Protein AF-A0A7Y8CZR7-F1 (afdb_monomer)

Secondary structure (DSSP, 8-state):
-EEEEEEETTEEEEEEEE----HHHHHHHHHHHHHHTT-BHHHHHHHHHHHHHHTTTPPPS-TTTTGGGGGGGGGGG-HHHHHHHHHHHHHHHHHHHHHT-

Foldseek 3Di:
DAKDFDADPQFTAAIDDDDDDDPLLVVLLVLLRVLRHRHGLVVSLLLLVQLLQLLLPHDRPPVVSSPPSNVNSVNNVPVVCSCSNSVNSVNSVVVSVVVVD

pLDDT: mean 94.58, std 8.5, range [38.91, 98.44]

Mean predicted aligned error: 2.94 Å

Solvent-accessible surface area (backbone atoms only — not comparable to full-atom values): 5537 Å² total; per-residue (Å²): 106,50,70,51,70,41,73,56,98,63,26,27,76,44,65,50,74,50,75,80,74,56,68,58,29,52,52,34,38,56,27,48,41,65,43,34,55,72,28,38,60,67,56,40,51,51,51,39,52,37,51,54,37,20,30,68,64,45,83,53,90,59,54,76,59,39,43,72,43,57,73,48,37,69,36,34,82,36,74,90,46,32,64,38,46,45,48,42,48,56,40,46,53,54,49,55,61,60,76,71,113

Sequence (101 aa):
IQVQMAIEENIITDVRFEGSGCTISMSSASMMTDAILGKSIEDALMLADEFSGVVQGEEAEHKHELGDAMMLSGVSKFPARIKCATLSWKALEKALEADGT

Radius of gyration: 12.59 Å; Cα contacts (8 Å, |Δi|>4): 143; chains: 1; bounding box: 26×30×36 Å

Structure (mmCIF, N/CA/C/O backbone):
data_AF-A0A7Y8CZR7-F1
#
_entry.id   AF-A0A7Y8CZR7-F1
#
loop_
_atom_site.group_PDB
_atom_site.id
_atom_site.type_symbol
_atom_site.label_atom_id
_atom_site.label_alt_id
_atom_site.label_comp_id
_atom_site.label_asym_id
_atom_site.label_entity_id
_atom_site.label_seq_id
_atom_site.pdbx_PDB_ins_code
_atom_site.Cartn_x
_atom_site.Cartn_y
_atom_site.Cartn_z
_atom_site.occupancy
_atom_site.B_iso_or_equiv
_a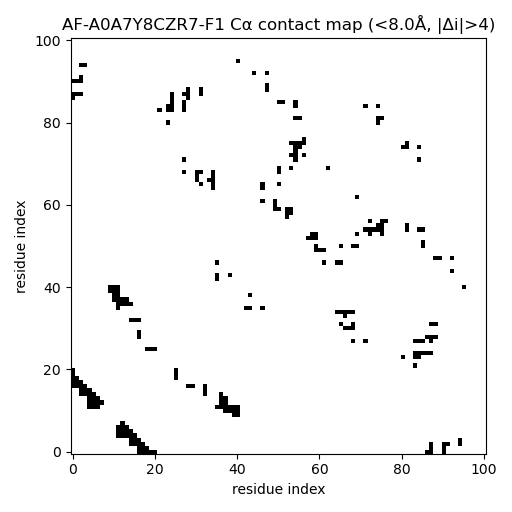tom_site.auth_seq_id
_atom_site.auth_comp_id
_atom_site.auth_asym_id
_atom_site.auth_atom_id
_atom_site.pdbx_PDB_model_num
ATOM 1 N N . ILE A 1 1 ? 1.294 11.935 0.965 1.00 88.81 1 ILE A N 1
ATOM 2 C CA . ILE A 1 1 ? 0.217 10.967 1.260 1.00 88.81 1 ILE A CA 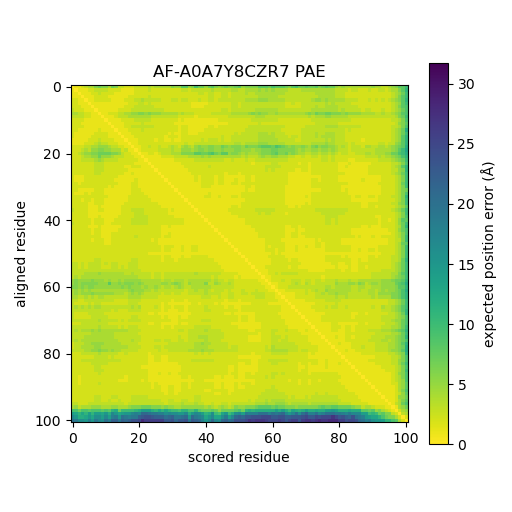1
ATOM 3 C C . ILE A 1 1 ? 0.080 10.939 2.763 1.00 88.81 1 ILE A C 1
ATOM 5 O O . ILE A 1 1 ? 1.093 10.784 3.433 1.00 88.81 1 ILE A O 1
ATOM 9 N N . GLN A 1 2 ? -1.127 11.163 3.251 1.00 92.81 2 GLN A N 1
ATOM 10 C CA . GLN A 1 2 ? -1.533 10.989 4.633 1.00 92.81 2 GLN A CA 1
ATOM 11 C C . GLN A 1 2 ? -2.501 9.810 4.657 1.00 92.81 2 GLN A C 1
ATOM 13 O O . GLN A 1 2 ? -3.399 9.753 3.820 1.00 92.81 2 GLN A O 1
ATOM 18 N N . VAL A 1 3 ? -2.278 8.868 5.567 1.00 93.81 3 VAL A N 1
ATOM 19 C CA . VAL A 1 3 ? -3.140 7.701 5.773 1.00 93.81 3 VAL A CA 1
ATOM 20 C C . VAL A 1 3 ? -3.801 7.873 7.133 1.00 93.81 3 VAL A C 1
ATOM 22 O O . VAL A 1 3 ? -3.149 8.297 8.085 1.00 93.81 3 VAL A O 1
ATOM 25 N N . GLN A 1 4 ? -5.097 7.611 7.193 1.00 94.25 4 GLN A N 1
ATOM 26 C CA . GLN A 1 4 ? -5.909 7.644 8.402 1.00 94.25 4 GLN A CA 1
ATOM 27 C C . GLN A 1 4 ? -6.658 6.323 8.487 1.00 94.25 4 GLN A C 1
ATOM 29 O O . GLN A 1 4 ? -7.124 5.819 7.465 1.00 94.25 4 GLN A O 1
ATOM 34 N N . MET A 1 5 ? -6.786 5.773 9.686 1.00 94.75 5 MET A N 1
ATOM 35 C CA . MET A 1 5 ? -7.498 4.521 9.904 1.00 94.75 5 MET A CA 1
ATOM 36 C C . MET A 1 5 ? -8.246 4.547 11.230 1.00 94.75 5 MET A C 1
ATOM 38 O O . MET A 1 5 ? -7.868 5.273 12.148 1.00 94.75 5 MET A O 1
ATOM 42 N N . ALA A 1 6 ? -9.319 3.772 11.298 1.00 95.56 6 ALA A N 1
ATOM 43 C CA . ALA A 1 6 ? -10.019 3.451 12.528 1.00 95.56 6 ALA A CA 1
ATOM 44 C C . ALA A 1 6 ? -9.681 2.009 12.911 1.00 95.56 6 ALA A C 1
ATOM 46 O O . ALA A 1 6 ? -9.689 1.122 12.055 1.00 95.56 6 ALA A O 1
ATOM 47 N N . ILE A 1 7 ? -9.367 1.794 14.188 1.00 95.81 7 ILE A N 1
ATOM 48 C CA . ILE A 1 7 ? -8.987 0.488 14.721 1.00 95.81 7 ILE A CA 1
ATOM 49 C C . ILE A 1 7 ? -9.893 0.169 15.906 1.00 95.81 7 ILE A C 1
ATOM 51 O O . ILE A 1 7 ? -9.992 0.953 16.850 1.00 95.81 7 ILE A O 1
ATOM 55 N N . GLU A 1 8 ? -10.527 -0.997 15.866 1.00 95.88 8 GLU A N 1
ATOM 56 C CA . GLU A 1 8 ? -11.355 -1.533 16.945 1.00 95.88 8 GLU A CA 1
ATOM 57 C C . GLU A 1 8 ? -10.898 -2.960 17.242 1.00 95.88 8 GLU A C 1
ATOM 59 O O . GLU A 1 8 ? -10.757 -3.765 16.328 1.00 95.88 8 GLU A O 1
ATOM 64 N N . GLU A 1 9 ? -10.623 -3.274 18.510 1.00 93.88 9 GLU A N 1
ATOM 65 C CA . GLU A 1 9 ? -10.201 -4.622 18.933 1.00 93.88 9 GLU A CA 1
ATOM 66 C C . GLU A 1 9 ? -9.048 -5.214 18.089 1.00 93.88 9 GLU A C 1
ATOM 68 O O . GLU A 1 9 ? -9.045 -6.399 17.768 1.00 93.88 9 GLU A O 1
ATOM 73 N N . ASN A 1 10 ? -8.049 -4.388 17.744 1.00 93.88 10 ASN A N 1
ATOM 74 C CA . ASN A 1 10 ? -6.892 -4.755 16.908 1.00 93.88 10 ASN A CA 1
ATOM 75 C C . ASN A 1 10 ? -7.212 -5.029 15.422 1.00 93.88 10 ASN A C 1
ATOM 77 O O . ASN A 1 10 ? -6.356 -5.538 14.700 1.00 93.88 10 ASN A O 1
ATOM 81 N N . ILE A 1 11 ? -8.413 -4.673 14.956 1.00 96.69 11 ILE A N 1
ATOM 82 C CA . ILE A 1 11 ? -8.871 -4.818 13.570 1.00 96.69 11 ILE A CA 1
ATOM 83 C C . ILE A 1 11 ? -9.056 -3.439 12.933 1.00 96.69 11 ILE A C 1
ATOM 85 O O . ILE A 1 11 ? -9.640 -2.538 13.533 1.00 96.69 11 ILE A O 1
ATOM 89 N N . ILE A 1 12 ? -8.589 -3.281 11.695 1.00 97.00 12 ILE A N 1
ATOM 90 C CA . ILE A 1 12 ? -8.749 -2.058 10.901 1.00 97.00 12 ILE A CA 1
ATOM 91 C C . ILE A 1 12 ? -10.173 -2.018 10.331 1.00 97.00 12 ILE A C 1
ATOM 93 O O . ILE A 1 12 ? -10.511 -2.801 9.443 1.00 97.00 12 ILE A O 1
ATOM 97 N N . THR A 1 13 ? -11.019 -1.112 10.822 1.00 97.88 13 THR A N 1
ATOM 98 C CA . THR A 1 13 ? -12.450 -1.043 10.462 1.00 97.88 13 THR A CA 1
ATOM 99 C C . THR A 1 13 ? -12.776 -0.005 9.390 1.00 97.88 13 THR A C 1
ATOM 101 O O . THR A 1 13 ? -13.754 -0.166 8.661 1.00 97.88 13 THR A O 1
ATOM 104 N N . ASP A 1 14 ? -11.958 1.038 9.257 1.00 97.44 14 ASP A N 1
ATOM 105 C CA . ASP A 1 14 ? -12.010 2.010 8.158 1.00 97.44 14 ASP A CA 1
ATOM 106 C C . ASP A 1 14 ? -10.584 2.465 7.839 1.00 97.44 14 ASP A C 1
ATOM 108 O O . ASP A 1 14 ? -9.739 2.572 8.731 1.00 97.44 14 ASP A O 1
ATOM 112 N N . VAL A 1 15 ? -10.309 2.760 6.573 1.00 96.69 15 VAL A N 1
ATOM 113 C CA . VAL A 1 15 ? -9.024 3.305 6.136 1.00 96.69 15 VAL A CA 1
ATOM 114 C C . VAL A 1 15 ? -9.242 4.273 4.984 1.00 96.69 15 VAL A C 1
ATOM 116 O O . VAL A 1 15 ? -9.978 4.017 4.033 1.00 96.69 15 VAL A O 1
ATOM 119 N N . ARG A 1 16 ? -8.583 5.427 5.068 1.00 96.44 16 ARG A N 1
ATOM 120 C CA . ARG A 1 16 ? -8.645 6.484 4.062 1.00 96.44 16 ARG A CA 1
ATOM 121 C C 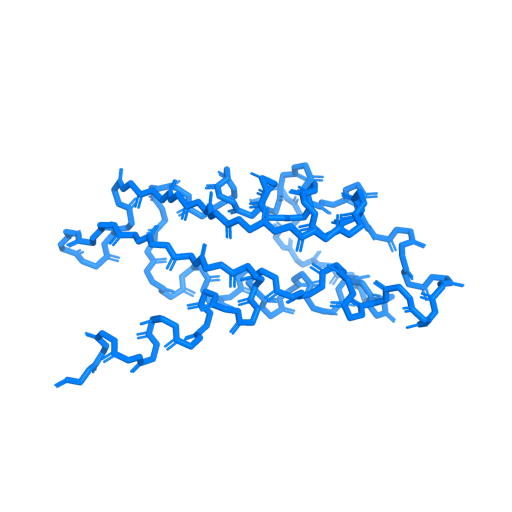. ARG A 1 16 ? -7.264 7.049 3.819 1.00 96.44 16 ARG A C 1
ATOM 123 O O . ARG A 1 16 ? -6.410 7.071 4.705 1.00 96.44 16 ARG A O 1
ATOM 130 N N . PHE A 1 17 ? -7.059 7.565 2.617 1.00 96.12 17 PHE A N 1
ATOM 131 C CA . PHE A 1 17 ? -5.853 8.303 2.296 1.00 96.12 17 PHE A CA 1
ATOM 132 C C . PHE A 1 17 ? -6.187 9.620 1.608 1.00 96.12 17 PHE A C 1
ATOM 134 O O . PHE A 1 17 ? -7.150 9.731 0.854 1.00 96.12 17 PHE A O 1
ATOM 141 N N . GLU A 1 18 ? -5.335 10.609 1.839 1.00 96.31 18 GLU A N 1
ATOM 142 C CA . GLU A 1 18 ? -5.351 11.878 1.128 1.00 96.31 18 GLU A CA 1
ATOM 143 C C . GLU A 1 18 ? -3.938 12.219 0.651 1.00 96.31 18 GLU A C 1
ATOM 145 O O . GLU A 1 18 ? -2.919 11.882 1.265 1.00 96.31 18 GLU A O 1
ATOM 150 N N . GLY A 1 19 ? -3.840 12.902 -0.482 1.00 92.62 19 GLY A N 1
ATOM 151 C CA . GLY A 1 19 ? -2.591 13.492 -0.921 1.00 92.62 19 GLY A CA 1
ATOM 152 C C . GLY A 1 19 ? -2.540 13.732 -2.415 1.00 92.62 19 GLY A C 1
ATOM 153 O O . GLY A 1 19 ? -3.489 13.499 -3.153 1.00 92.62 19 GLY A O 1
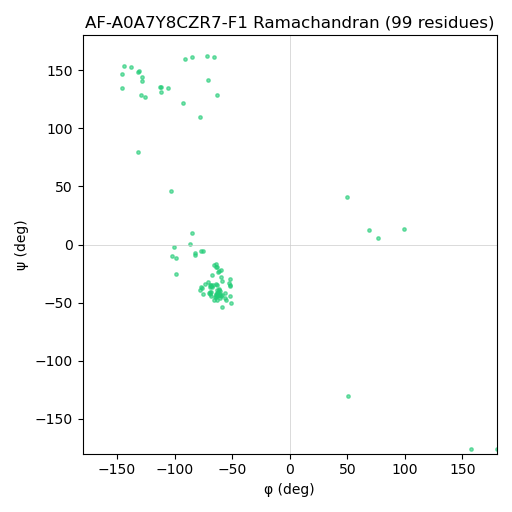ATOM 154 N N . SER A 1 20 ? -1.373 14.190 -2.851 1.00 94.88 20 SER A N 1
ATOM 155 C CA . SER A 1 20 ? -1.039 14.371 -4.255 1.00 94.88 20 SER A CA 1
ATOM 156 C C . SER A 1 20 ? 0.279 13.667 -4.554 1.00 94.88 20 SER A C 1
ATOM 158 O O . SER A 1 20 ? 1.176 13.606 -3.707 1.00 94.88 20 SER A O 1
ATOM 160 N N . GLY A 1 21 ? 0.384 13.096 -5.747 1.00 93.31 21 GLY A N 1
ATOM 161 C CA . GLY A 1 21 ? 1.555 12.358 -6.190 1.00 93.31 21 GLY A CA 1
ATOM 162 C C . GLY A 1 21 ? 1.380 11.816 -7.601 1.00 93.31 21 GLY A C 1
ATOM 163 O O . GLY A 1 21 ? 0.379 12.059 -8.272 1.00 93.31 21 GLY A O 1
ATOM 164 N N . CYS A 1 22 ? 2.372 11.062 -8.064 1.00 96.56 22 CYS A N 1
ATOM 165 C CA . CYS A 1 22 ? 2.277 10.385 -9.353 1.00 96.56 22 CYS A CA 1
ATOM 166 C C . CYS A 1 22 ? 1.188 9.296 -9.333 1.00 96.56 22 CYS A C 1
ATOM 168 O O . CYS A 1 22 ? 0.836 8.780 -8.269 1.00 96.56 22 CYS A O 1
ATOM 170 N N . THR A 1 23 ? 0.731 8.870 -10.512 1.00 96.56 23 THR A N 1
ATOM 171 C CA . THR A 1 23 ? -0.303 7.829 -10.646 1.00 96.56 23 THR A CA 1
ATOM 172 C C . THR A 1 23 ? 0.031 6.569 -9.849 1.00 96.56 23 THR A C 1
ATOM 174 O O . THR A 1 23 ? -0.808 6.108 -9.096 1.00 96.56 23 THR A O 1
ATOM 177 N N . ILE A 1 24 ? 1.281 6.084 -9.898 1.00 97.25 24 ILE A N 1
ATOM 178 C CA . ILE A 1 24 ? 1.700 4.889 -9.138 1.00 97.25 24 ILE A CA 1
ATOM 179 C C . ILE A 1 24 ? 1.488 5.069 -7.634 1.00 97.25 24 ILE A C 1
ATOM 181 O O . ILE A 1 24 ? 0.994 4.163 -6.979 1.00 97.25 24 ILE A O 1
ATOM 185 N N . SER A 1 25 ? 1.835 6.232 -7.081 1.00 97.50 25 SER A N 1
ATOM 186 C CA . SER A 1 25 ? 1.682 6.464 -5.643 1.00 97.50 25 SER A CA 1
ATOM 187 C C . SER A 1 25 ? 0.223 6.602 -5.211 1.00 97.50 25 SER A C 1
ATOM 189 O O . SER A 1 25 ? -0.111 6.188 -4.109 1.00 97.50 25 SER A O 1
ATOM 191 N N . MET A 1 26 ? -0.645 7.149 -6.068 1.00 97.75 26 MET A N 1
ATOM 192 C CA . MET A 1 26 ? -2.080 7.247 -5.772 1.00 97.75 26 MET A CA 1
ATOM 193 C C . MET A 1 26 ? -2.768 5.885 -5.925 1.00 97.75 26 MET A C 1
ATOM 195 O O . MET A 1 26 ? -3.537 5.491 -5.057 1.00 97.75 26 MET A O 1
ATOM 199 N N . SER A 1 27 ? -2.437 5.133 -6.981 1.00 97.75 27 SER A N 1
ATOM 200 C CA . SER A 1 27 ? -2.938 3.770 -7.188 1.00 97.75 27 SER A CA 1
ATOM 201 C C . SER A 1 27 ? -2.478 2.825 -6.081 1.00 97.75 27 SER A C 1
ATOM 203 O O . SER A 1 27 ? -3.300 2.095 -5.549 1.00 97.75 27 SER A O 1
ATOM 205 N N . SER A 1 28 ? -1.203 2.885 -5.678 1.00 98.19 28 SER A N 1
ATOM 206 C CA . SER A 1 28 ? -0.692 2.065 -4.573 1.00 98.19 28 SER A CA 1
ATOM 207 C C . SER A 1 28 ? -1.395 2.375 -3.253 1.00 98.19 28 SER A C 1
ATOM 209 O O . SER A 1 28 ? -1.696 1.465 -2.492 1.00 98.19 28 SER A O 1
ATOM 211 N N . ALA A 1 29 ? -1.705 3.648 -2.984 1.00 98.12 29 ALA A N 1
ATOM 212 C CA . ALA A 1 29 ? -2.463 4.022 -1.794 1.00 98.12 29 ALA A CA 1
ATOM 213 C C . ALA A 1 29 ? -3.884 3.443 -1.810 1.00 98.12 29 ALA A C 1
ATOM 215 O O . ALA A 1 29 ? -4.294 2.870 -0.812 1.00 98.12 29 ALA A O 1
ATOM 216 N N . SER A 1 30 ? -4.585 3.527 -2.944 1.00 98.00 30 SER A N 1
ATOM 217 C CA . SER A 1 30 ? -5.924 2.944 -3.106 1.00 98.00 30 SER A CA 1
ATOM 218 C C . SER A 1 30 ? -5.926 1.419 -2.987 1.00 98.00 30 SER A C 1
ATOM 220 O O . SER A 1 30 ? -6.784 0.852 -2.331 1.00 98.00 30 SER A O 1
ATOM 222 N N . MET A 1 31 ? -4.957 0.740 -3.601 1.00 98.31 31 MET A N 1
ATOM 223 C CA . MET A 1 31 ? -4.857 -0.721 -3.516 1.00 98.31 31 MET A CA 1
ATOM 224 C C . MET A 1 31 ? -4.499 -1.175 -2.095 1.00 98.31 31 MET A C 1
ATOM 226 O O . MET A 1 31 ? -4.997 -2.191 -1.627 1.00 98.31 31 MET A O 1
ATOM 230 N N . MET A 1 32 ? -3.657 -0.407 -1.397 1.00 98.38 32 MET A N 1
ATOM 231 C CA . MET A 1 32 ? -3.301 -0.664 -0.002 1.00 98.38 32 MET A CA 1
ATOM 232 C C . MET A 1 32 ? -4.516 -0.566 0.920 1.00 98.38 32 MET A C 1
ATOM 234 O O . MET A 1 32 ? -4.685 -1.440 1.763 1.00 98.38 32 MET A O 1
ATOM 238 N N . THR A 1 33 ? -5.379 0.443 0.744 1.00 98.00 33 THR A N 1
ATOM 239 C CA . THR A 1 33 ? -6.586 0.568 1.573 1.00 98.00 33 THR A CA 1
ATOM 240 C C . THR A 1 33 ? -7.502 -0.640 1.433 1.00 98.00 33 THR A C 1
ATOM 242 O O . THR A 1 33 ? -8.008 -1.132 2.435 1.00 98.00 33 THR A O 1
ATOM 245 N N . ASP A 1 34 ? -7.657 -1.160 0.215 1.00 98.12 34 ASP A N 1
ATOM 246 C CA . ASP A 1 34 ? -8.482 -2.343 -0.031 1.00 98.12 34 ASP A CA 1
ATOM 247 C C . ASP A 1 34 ? -7.853 -3.617 0.559 1.00 98.12 34 ASP A C 1
ATOM 249 O O . ASP A 1 34 ? -8.569 -4.468 1.081 1.00 98.12 34 ASP A O 1
ATOM 253 N N . ALA A 1 35 ? -6.522 -3.740 0.514 1.00 98.00 35 ALA A N 1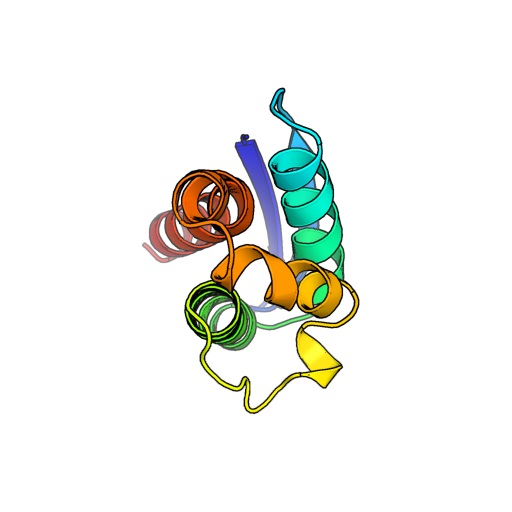
ATOM 254 C CA . ALA A 1 35 ? -5.805 -4.917 1.010 1.00 98.00 35 ALA A CA 1
ATOM 255 C C . ALA A 1 35 ? -5.854 -5.065 2.542 1.00 98.00 35 ALA A C 1
ATOM 257 O O . ALA A 1 35 ? -5.899 -6.185 3.049 1.00 98.00 35 ALA A O 1
ATOM 258 N N . ILE A 1 36 ? -5.843 -3.952 3.284 1.00 97.69 36 ILE A N 1
ATOM 259 C CA . ILE A 1 36 ? -5.750 -3.983 4.755 1.00 97.69 36 ILE A CA 1
ATOM 260 C C . ILE A 1 36 ? -7.097 -3.830 5.471 1.00 97.69 36 ILE A C 1
ATOM 262 O O . ILE A 1 36 ? -7.173 -4.021 6.685 1.00 97.69 36 ILE A O 1
ATOM 266 N N . LEU A 1 37 ? -8.162 -3.449 4.763 1.00 97.88 37 LEU A N 1
ATOM 267 C CA . LEU A 1 37 ? -9.470 -3.247 5.380 1.00 97.88 37 LEU A CA 1
ATOM 268 C C . LEU A 1 37 ? -10.003 -4.567 5.963 1.00 97.88 37 LEU A C 1
ATOM 270 O O . LEU A 1 37 ? -10.065 -5.590 5.283 1.00 97.88 37 LEU A O 1
ATOM 274 N N . GLY A 1 38 ? -10.411 -4.541 7.232 1.00 97.75 38 GLY A N 1
ATOM 275 C CA . GLY A 1 38 ? -10.885 -5.717 7.965 1.00 97.75 38 GLY A CA 1
ATOM 276 C C . GLY A 1 38 ? -9.778 -6.666 8.436 1.00 97.75 38 GLY A C 1
ATOM 277 O O . GLY A 1 38 ? -10.093 -7.731 8.967 1.00 97.75 38 GLY A O 1
ATOM 278 N N . LYS A 1 39 ? -8.500 -6.311 8.250 1.00 97.50 39 LYS A N 1
ATOM 279 C CA . LYS A 1 39 ? -7.348 -7.090 8.721 1.00 97.50 39 LYS A CA 1
ATOM 280 C C . LYS A 1 39 ? -6.913 -6.665 10.117 1.00 97.50 39 L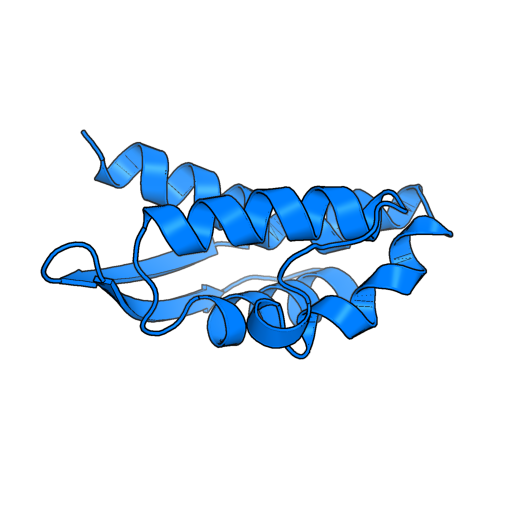YS A C 1
ATOM 282 O O . LYS A 1 39 ? -7.230 -5.564 10.573 1.00 97.50 39 LYS A O 1
ATOM 287 N N . SER A 1 40 ? -6.186 -7.552 10.795 1.00 97.38 40 SER A N 1
ATOM 288 C CA . SER A 1 40 ? -5.517 -7.191 12.040 1.00 97.38 40 SER A CA 1
ATOM 289 C C . SER A 1 40 ? -4.318 -6.276 11.778 1.00 97.38 40 SER A C 1
ATOM 291 O O . SER A 1 40 ? -3.806 -6.217 10.658 1.00 97.38 40 SER A O 1
ATOM 293 N N . ILE A 1 41 ? -3.844 -5.576 12.812 1.00 96.25 41 ILE A N 1
ATOM 294 C CA . ILE A 1 41 ? -2.614 -4.769 12.715 1.00 96.25 41 ILE A CA 1
ATOM 295 C C . ILE A 1 41 ? -1.421 -5.630 12.269 1.00 96.25 41 ILE A C 1
ATOM 297 O O . ILE A 1 41 ? -0.629 -5.203 11.432 1.00 96.25 41 ILE A O 1
ATOM 301 N N . GLU A 1 42 ? -1.308 -6.846 12.807 1.00 96.31 42 GLU A N 1
ATOM 302 C CA . GLU A 1 42 ? -0.216 -7.772 12.495 1.00 96.31 42 GLU A CA 1
ATOM 303 C C . GLU A 1 42 ? -0.256 -8.206 11.026 1.00 96.31 42 GLU A C 1
ATOM 305 O O . GLU A 1 42 ? 0.759 -8.126 10.333 1.00 96.31 42 GLU A O 1
ATOM 310 N N . ASP A 1 43 ? -1.442 -8.553 10.519 1.00 97.00 43 ASP A N 1
ATOM 311 C CA . ASP A 1 43 ? -1.621 -8.903 9.109 1.00 97.00 43 ASP A CA 1
ATOM 312 C C . ASP A 1 43 ? -1.311 -7.712 8.193 1.00 97.00 43 ASP A C 1
ATOM 314 O O . ASP A 1 43 ? -0.643 -7.863 7.175 1.00 97.00 43 ASP A O 1
ATOM 318 N N . ALA A 1 44 ? -1.749 -6.502 8.556 1.00 97.50 44 ALA A N 1
ATOM 319 C CA . ALA A 1 44 ? -1.488 -5.304 7.762 1.00 97.50 44 ALA A CA 1
ATOM 320 C C . ALA A 1 44 ? 0.014 -4.978 7.664 1.00 97.50 44 ALA A C 1
ATOM 322 O O . ALA A 1 44 ? 0.487 -4.583 6.595 1.00 97.50 44 ALA A O 1
ATOM 323 N N . LEU A 1 45 ? 0.771 -5.164 8.752 1.00 96.81 45 LEU A N 1
ATOM 324 C CA . LEU A 1 45 ? 2.229 -5.004 8.762 1.00 96.81 45 LEU A CA 1
ATOM 325 C C . LEU A 1 45 ? 2.927 -6.097 7.945 1.00 96.81 45 LEU A C 1
ATOM 327 O O . LEU A 1 45 ? 3.844 -5.795 7.184 1.00 96.81 45 LEU A O 1
ATOM 331 N N . MET A 1 46 ? 2.463 -7.343 8.049 1.00 97.25 46 MET A N 1
ATOM 332 C CA . MET A 1 46 ? 2.964 -8.452 7.235 1.00 97.25 46 MET A CA 1
ATOM 333 C C . MET A 1 46 ? 2.753 -8.187 5.736 1.00 97.25 46 MET A C 1
ATOM 335 O O . MET A 1 46 ? 3.693 -8.305 4.952 1.00 97.25 46 MET A O 1
ATOM 339 N N . LEU A 1 47 ? 1.566 -7.724 5.335 1.00 98.00 47 LEU A N 1
ATOM 340 C CA . LEU A 1 47 ? 1.288 -7.353 3.944 1.00 98.00 47 LEU A CA 1
ATOM 341 C C . LEU A 1 47 ? 2.133 -6.164 3.468 1.00 98.00 47 LEU A C 1
ATOM 343 O O . LEU A 1 47 ? 2.521 -6.122 2.300 1.00 98.00 47 LEU A O 1
ATOM 347 N N . ALA A 1 48 ? 2.439 -5.201 4.342 1.00 97.75 48 ALA A N 1
ATOM 348 C CA . ALA A 1 48 ? 3.323 -4.087 4.001 1.00 97.75 48 ALA A CA 1
ATOM 349 C C . ALA A 1 48 ? 4.752 -4.555 3.688 1.00 97.75 48 ALA A C 1
ATOM 351 O O . ALA A 1 48 ? 5.334 -4.116 2.686 1.00 97.75 48 ALA A O 1
ATOM 352 N N . ASP A 1 49 ? 5.279 -5.482 4.491 1.00 97.38 49 ASP A N 1
ATOM 353 C CA . ASP A 1 49 ? 6.591 -6.090 4.269 1.00 97.38 49 ASP A CA 1
ATOM 354 C C . ASP A 1 49 ? 6.609 -6.929 2.981 1.00 97.38 49 ASP A C 1
ATOM 356 O O . ASP A 1 49 ? 7.450 -6.709 2.104 1.00 97.38 49 ASP A O 1
ATOM 360 N N . GLU A 1 50 ? 5.606 -7.789 2.777 1.00 97.69 50 GLU A N 1
ATOM 361 C CA . GLU A 1 50 ? 5.494 -8.576 1.545 1.00 97.69 50 GLU A CA 1
ATOM 362 C C . GLU A 1 50 ? 5.390 -7.694 0.298 1.00 97.69 50 GLU A C 1
ATOM 364 O O . GLU A 1 50 ? 6.069 -7.934 -0.705 1.00 97.69 50 GLU A O 1
ATOM 369 N N . PHE A 1 51 ? 4.572 -6.638 0.340 1.00 98.44 51 PHE A N 1
ATOM 370 C CA . PHE A 1 51 ? 4.458 -5.705 -0.776 1.00 98.44 51 PHE A CA 1
ATOM 371 C C . PHE A 1 51 ? 5.797 -5.018 -1.073 1.00 98.44 51 PHE A C 1
ATOM 373 O O . PHE A 1 51 ? 6.156 -4.832 -2.242 1.00 98.44 51 PHE A O 1
ATOM 380 N N . SER A 1 52 ? 6.554 -4.661 -0.031 1.00 97.69 52 SER A N 1
ATOM 381 C CA . SER A 1 52 ? 7.903 -4.105 -0.151 1.00 97.69 52 SER A CA 1
ATOM 382 C C . SER A 1 52 ? 8.855 -5.078 -0.856 1.00 97.69 52 SER A C 1
ATOM 384 O O . SER A 1 52 ? 9.597 -4.654 -1.750 1.00 97.69 52 SER A O 1
ATOM 386 N N . GLY A 1 53 ? 8.804 -6.372 -0.529 1.00 97.62 53 GLY A N 1
ATOM 387 C CA . GLY A 1 53 ? 9.547 -7.421 -1.234 1.00 97.62 53 GLY A CA 1
ATOM 388 C C . GLY A 1 53 ? 9.119 -7.554 -2.700 1.00 97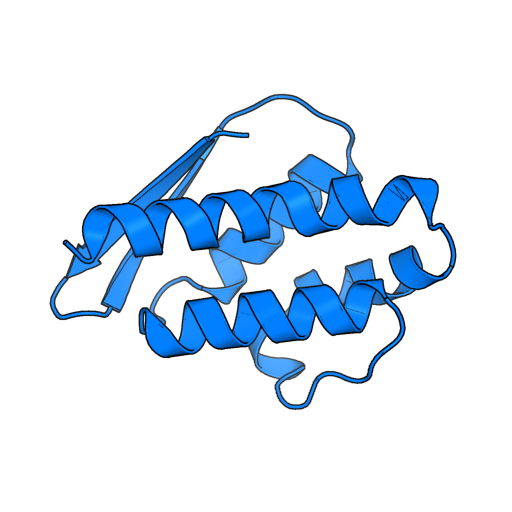.62 53 GLY A C 1
ATOM 389 O O . GLY A 1 53 ? 9.950 -7.511 -3.612 1.00 97.62 53 GLY A O 1
ATOM 390 N N . VAL A 1 54 ? 7.811 -7.602 -2.968 1.00 97.44 54 VAL A N 1
ATOM 391 C CA . VAL A 1 54 ? 7.246 -7.738 -4.325 1.00 97.44 54 VAL A CA 1
ATOM 392 C C . VAL A 1 54 ? 7.729 -6.637 -5.267 1.00 97.44 54 VAL A C 1
ATOM 394 O O . VAL A 1 54 ? 8.156 -6.909 -6.394 1.00 97.44 54 VAL A O 1
ATOM 397 N N . VAL A 1 55 ? 7.722 -5.377 -4.825 1.00 97.62 55 VAL A N 1
ATOM 398 C CA . VAL A 1 55 ? 8.206 -4.261 -5.658 1.00 97.62 55 VAL A CA 1
ATOM 399 C C . VAL A 1 55 ? 9.731 -4.203 -5.771 1.00 97.62 55 VAL A C 1
ATOM 401 O O . VAL A 1 55 ? 10.244 -3.396 -6.545 1.00 97.62 55 VAL A O 1
ATOM 404 N N . GLN A 1 56 ? 10.455 -5.054 -5.045 1.00 97.00 56 GLN A N 1
ATOM 405 C CA . GLN A 1 56 ? 11.896 -5.287 -5.178 1.00 97.00 56 GLN A CA 1
ATOM 406 C C . GLN A 1 56 ? 12.220 -6.560 -5.981 1.00 97.00 56 GLN A C 1
ATOM 408 O O . GLN A 1 56 ? 13.382 -6.794 -6.306 1.00 97.00 56 GLN A O 1
ATOM 413 N N . GLY A 1 57 ? 11.197 -7.308 -6.408 1.00 96.38 57 GLY A N 1
ATOM 414 C CA . GLY A 1 57 ? 11.334 -8.496 -7.252 1.00 96.38 57 GLY A CA 1
ATOM 415 C C . GLY A 1 57 ? 11.270 -9.820 -6.493 1.00 96.38 57 GLY A C 1
ATOM 416 O O . GLY A 1 57 ? 11.623 -10.848 -7.067 1.00 96.38 57 GLY A O 1
ATOM 417 N N . GLU A 1 58 ? 10.841 -9.798 -5.234 1.00 96.88 58 GLU A N 1
ATOM 418 C CA . GLU A 1 58 ? 10.610 -10.997 -4.432 1.00 96.88 58 GLU A CA 1
ATOM 419 C C . GLU A 1 58 ? 9.210 -11.574 -4.691 1.00 96.88 58 GLU A C 1
ATOM 421 O O . GLU A 1 58 ? 8.313 -10.913 -5.223 1.00 96.88 58 GLU A O 1
ATOM 426 N N . GLU A 1 59 ? 9.025 -12.840 -4.335 1.00 93.75 59 GLU A N 1
ATOM 427 C CA . GLU A 1 59 ? 7.739 -13.522 -4.437 1.00 93.75 59 GLU A CA 1
ATOM 4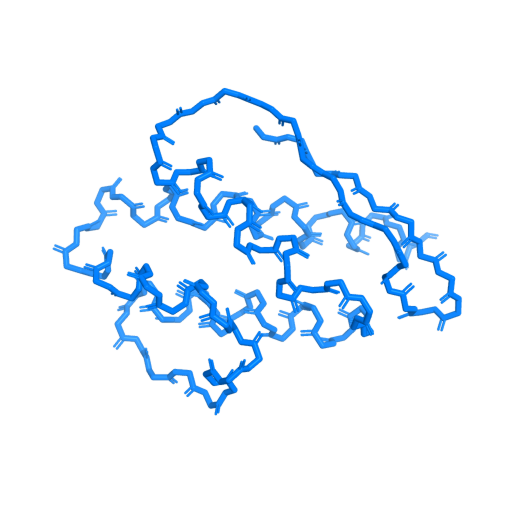28 C C . GLU A 1 59 ? 6.997 -13.389 -3.103 1.00 93.75 59 GLU A C 1
ATOM 430 O O . GLU A 1 59 ? 7.508 -13.830 -2.079 1.00 93.75 59 GLU A O 1
ATOM 435 N N . ALA A 1 60 ? 5.792 -12.815 -3.112 1.00 93.31 60 ALA A N 1
ATOM 436 C CA . ALA A 1 60 ? 4.925 -12.806 -1.932 1.00 93.31 60 ALA A CA 1
ATOM 437 C C . ALA A 1 60 ? 4.361 -14.204 -1.643 1.00 93.31 60 ALA A C 1
ATOM 439 O O . ALA A 1 60 ? 3.958 -14.917 -2.573 1.00 93.31 60 ALA A O 1
ATOM 440 N N . GLU A 1 61 ? 4.270 -14.564 -0.363 1.00 92.88 61 GLU A N 1
ATOM 441 C CA . GLU A 1 61 ? 3.602 -15.789 0.080 1.00 92.88 61 GLU A CA 1
ATOM 442 C C . GLU A 1 61 ? 2.078 -15.594 0.062 1.00 92.88 61 GLU A C 1
ATOM 444 O O . GLU A 1 61 ? 1.344 -16.455 -0.435 1.00 92.88 61 GLU A O 1
ATOM 449 N N . HIS A 1 62 ? 1.598 -14.410 0.460 1.00 93.88 62 HIS A N 1
ATOM 450 C CA . HIS A 1 62 ? 0.179 -14.079 0.595 1.00 93.88 62 HIS A CA 1
ATOM 451 C C . HIS A 1 62 ? -0.348 -13.223 -0.568 1.00 93.88 62 HIS A C 1
ATOM 453 O O . HIS A 1 62 ? -1.114 -12.275 -0.396 1.00 93.88 62 HIS A O 1
ATOM 459 N N . LYS A 1 63 ? -0.021 -13.599 -1.813 1.00 92.62 63 LYS A N 1
ATOM 460 C CA . LYS A 1 63 ? -0.430 -12.858 -3.034 1.00 92.62 63 LYS A CA 1
ATOM 461 C C . LYS A 1 63 ? -1.926 -12.564 -3.127 1.00 92.62 63 LYS A C 1
ATOM 463 O O . LYS A 1 63 ? -2.312 -11.557 -3.710 1.00 92.62 63 LYS A O 1
ATOM 468 N N . HIS A 1 64 ? -2.762 -13.476 -2.631 1.00 94.44 64 HIS A N 1
ATOM 469 C CA . HIS A 1 64 ? -4.212 -13.298 -2.660 1.00 94.44 64 HIS A CA 1
ATOM 470 C C . HIS A 1 64 ? -4.667 -12.170 -1.729 1.00 94.44 64 HIS A C 1
ATOM 472 O O . HIS A 1 64 ? -5.576 -11.428 -2.085 1.00 94.44 64 HIS A O 1
ATOM 478 N N . GLU A 1 65 ? -4.004 -12.018 -0.583 1.00 96.12 65 GLU A N 1
ATOM 479 C CA . GLU A 1 65 ? -4.303 -10.986 0.412 1.00 96.12 65 GLU A CA 1
ATOM 480 C C . GLU A 1 65 ? -3.837 -9.601 -0.050 1.00 96.12 65 GLU A C 1
ATOM 482 O O . GLU A 1 65 ? -4.531 -8.614 0.165 1.00 96.12 65 GLU A O 1
ATOM 487 N N . LEU A 1 66 ? -2.720 -9.531 -0.785 1.00 96.94 66 LEU A N 1
ATOM 488 C CA . LEU A 1 66 ? -2.272 -8.296 -1.439 1.00 96.94 66 LEU A CA 1
ATOM 489 C C . LEU A 1 66 ? -3.236 -7.796 -2.532 1.00 96.94 66 LEU A C 1
ATOM 491 O O . LEU A 1 66 ? -3.164 -6.629 -2.923 1.00 96.94 66 LEU A O 1
ATOM 495 N N . GLY A 1 67 ? -4.118 -8.657 -3.050 1.00 96.88 67 GLY A N 1
ATOM 496 C CA . GLY A 1 67 ? -5.141 -8.287 -4.027 1.00 96.88 67 GLY A CA 1
ATOM 497 C C . GLY A 1 67 ? -4.583 -7.517 -5.230 1.00 96.88 67 GLY A C 1
ATOM 498 O O . GLY A 1 67 ? -3.579 -7.902 -5.839 1.00 96.88 67 GLY A O 1
ATOM 499 N N . ASP A 1 68 ? -5.218 -6.392 -5.559 1.00 97.25 68 ASP A N 1
ATOM 500 C CA . ASP A 1 68 ? -4.837 -5.549 -6.698 1.00 97.25 68 ASP A CA 1
ATOM 501 C C . ASP A 1 68 ? -3.458 -4.891 -6.538 1.00 97.25 68 ASP A C 1
ATOM 503 O O . ASP A 1 68 ? -2.843 -4.511 -7.539 1.00 97.25 68 ASP A O 1
ATOM 507 N N . ALA A 1 69 ? -2.901 -4.821 -5.323 1.00 97.44 69 ALA A N 1
ATOM 508 C CA . ALA A 1 69 ? -1.548 -4.309 -5.120 1.00 97.44 69 ALA A CA 1
ATOM 509 C C . ALA A 1 69 ? -0.504 -5.144 -5.888 1.00 97.44 69 ALA A C 1
ATOM 511 O O . ALA A 1 69 ? 0.493 -4.601 -6.371 1.00 97.44 69 ALA A O 1
ATOM 512 N N . MET A 1 70 ? -0.770 -6.435 -6.129 1.00 97.62 70 MET A N 1
ATOM 513 C CA . MET A 1 70 ? 0.090 -7.302 -6.948 1.00 97.62 70 MET A CA 1
ATOM 514 C C . MET A 1 70 ? 0.270 -6.810 -8.390 1.00 97.62 70 MET A C 1
ATOM 516 O O . MET A 1 70 ? 1.281 -7.131 -9.028 1.00 97.62 70 MET A O 1
ATOM 520 N N . MET A 1 71 ? -0.643 -5.980 -8.909 1.00 96.38 71 MET A N 1
ATOM 521 C CA . MET A 1 71 ? -0.484 -5.347 -10.224 1.00 96.38 71 MET A CA 1
ATOM 522 C C . MET A 1 71 ? 0.759 -4.447 -10.290 1.00 96.38 71 MET A C 1
ATOM 524 O O . MET A 1 71 ? 1.301 -4.213 -11.372 1.00 96.38 71 MET A O 1
ATOM 528 N N . LEU A 1 72 ? 1.254 -3.975 -9.141 1.00 97.38 72 LEU A N 1
ATOM 529 C CA . LEU A 1 72 ? 2.464 -3.161 -9.042 1.00 97.38 72 LEU A CA 1
ATOM 530 C C . LEU A 1 72 ? 3.761 -3.982 -8.945 1.00 97.38 72 LEU A C 1
ATOM 532 O O . LEU A 1 72 ? 4.833 -3.382 -8.952 1.00 97.38 72 LEU A O 1
ATOM 536 N N . SER A 1 73 ? 3.717 -5.319 -8.964 1.00 97.00 73 SER A N 1
ATOM 537 C CA . SER A 1 73 ? 4.921 -6.181 -9.000 1.00 97.00 73 SER A CA 1
ATOM 538 C C . SER A 1 73 ? 5.897 -5.828 -10.133 1.00 97.00 73 SER A C 1
ATOM 540 O O . SER A 1 73 ? 7.118 -5.886 -9.972 1.00 97.00 73 SER A O 1
ATOM 542 N N . GLY A 1 74 ? 5.382 -5.363 -11.277 1.00 96.50 74 GLY A N 1
ATOM 543 C CA . GLY A 1 74 ? 6.195 -4.902 -12.406 1.00 96.50 74 GLY A CA 1
ATOM 544 C C . GLY A 1 74 ? 7.058 -3.664 -12.117 1.00 96.50 74 GLY A C 1
ATOM 545 O O . GLY A 1 74 ? 8.007 -3.404 -12.862 1.00 96.50 74 GLY A O 1
ATOM 546 N N . VAL A 1 75 ? 6.777 -2.916 -11.040 1.00 97.12 75 VAL A N 1
ATOM 547 C CA . VAL A 1 75 ? 7.575 -1.758 -10.593 1.00 97.12 75 VAL A CA 1
ATOM 548 C C . VAL A 1 75 ? 9.004 -2.160 -10.217 1.00 97.12 75 VAL A C 1
ATOM 550 O O . VAL A 1 75 ? 9.903 -1.332 -10.360 1.00 97.12 75 VAL A O 1
ATOM 553 N N . SER A 1 76 ? 9.244 -3.425 -9.858 1.00 97.44 76 SER A N 1
ATOM 554 C CA . SER A 1 76 ? 10.585 -3.987 -9.612 1.00 97.44 76 SER A CA 1
ATOM 555 C C . SER A 1 76 ? 11.578 -3.745 -10.752 1.00 97.44 76 SER A C 1
ATOM 557 O O . SER A 1 76 ? 12.769 -3.548 -10.523 1.00 97.44 76 SER A O 1
ATOM 559 N N . LYS A 1 77 ? 11.092 -3.643 -11.995 1.00 97.62 77 LYS A N 1
ATOM 560 C CA . LYS A 1 77 ? 11.914 -3.340 -13.180 1.00 97.62 77 LYS A CA 1
ATOM 561 C C . LYS A 1 77 ? 12.297 -1.859 -13.303 1.00 97.62 77 LYS A C 1
ATOM 563 O O . LYS A 1 77 ? 13.063 -1.496 -14.193 1.00 97.62 77 LYS A O 1
ATOM 568 N N . PHE A 1 78 ? 11.773 -0.994 -12.434 1.00 96.69 78 PHE A N 1
ATOM 569 C CA . PHE A 1 78 ? 11.934 0.459 -12.480 1.00 96.69 78 PHE A CA 1
ATOM 570 C C . PHE A 1 78 ? 12.338 1.014 -11.101 1.00 96.69 78 PHE A C 1
ATOM 572 O O . PHE A 1 78 ? 11.503 1.607 -10.414 1.00 96.69 78 PHE A O 1
ATOM 579 N N . PRO A 1 79 ? 13.623 0.924 -10.699 1.00 95.50 79 PRO A N 1
ATOM 580 C CA . PRO A 1 79 ? 14.082 1.314 -9.359 1.00 95.50 79 PRO A CA 1
ATOM 581 C C . PRO A 1 79 ? 13.671 2.729 -8.921 1.00 95.50 79 PRO A C 1
ATOM 583 O O . PRO A 1 79 ? 13.313 2.962 -7.768 1.00 95.50 79 PRO A O 1
ATOM 586 N N . ALA A 1 80 ? 13.631 3.681 -9.860 1.00 96.75 80 ALA A N 1
ATOM 587 C CA . ALA A 1 80 ? 13.190 5.053 -9.599 1.00 96.75 80 ALA A CA 1
ATOM 588 C C . ALA A 1 80 ? 11.711 5.167 -9.166 1.00 96.75 80 ALA A C 1
ATOM 590 O O . ALA A 1 80 ? 11.314 6.184 -8.601 1.00 96.75 80 ALA A O 1
ATOM 591 N N . ARG A 1 81 ? 10.885 4.147 -9.434 1.00 97.31 81 ARG A N 1
ATOM 592 C CA . ARG A 1 81 ? 9.450 4.111 -9.114 1.00 97.31 81 ARG A CA 1
ATOM 593 C C . ARG A 1 81 ? 9.112 3.280 -7.879 1.00 97.31 81 ARG A C 1
ATOM 595 O O . ARG A 1 81 ? 7.997 3.426 -7.387 1.00 97.31 81 ARG A O 1
ATOM 602 N N . ILE A 1 82 ? 10.057 2.515 -7.324 1.00 97.56 82 ILE A N 1
ATOM 603 C CA . ILE A 1 82 ? 9.847 1.719 -6.100 1.00 97.56 82 ILE A CA 1
ATOM 604 C C . ILE A 1 82 ? 9.354 2.613 -4.961 1.00 97.56 82 ILE A C 1
ATOM 606 O O . ILE A 1 82 ? 8.312 2.349 -4.371 1.00 97.56 82 ILE A O 1
ATOM 610 N N . LYS A 1 83 ? 10.014 3.758 -4.737 1.00 96.44 83 LYS A N 1
ATOM 611 C CA . LYS A 1 83 ? 9.589 4.718 -3.704 1.00 96.44 83 LYS A CA 1
ATOM 612 C C . LYS A 1 83 ? 8.167 5.237 -3.910 1.00 96.44 83 LYS A C 1
ATOM 614 O O . LYS A 1 83 ? 7.500 5.547 -2.932 1.00 96.44 83 LYS A O 1
ATOM 619 N N . CYS A 1 84 ? 7.705 5.358 -5.156 1.00 97.25 84 CYS A N 1
ATOM 620 C CA . CYS A 1 84 ? 6.327 5.753 -5.433 1.00 97.25 84 CYS A CA 1
ATOM 621 C C . CYS A 1 84 ? 5.344 4.655 -5.024 1.00 97.25 84 CYS A C 1
ATOM 623 O O . CYS A 1 84 ? 4.298 4.981 -4.478 1.00 97.25 84 CYS A O 1
ATOM 625 N N . ALA A 1 85 ? 5.675 3.387 -5.280 1.00 97.88 85 ALA A N 1
ATOM 626 C CA . ALA A 1 85 ? 4.834 2.256 -4.911 1.00 97.88 85 ALA A CA 1
ATOM 627 C C . ALA A 1 85 ? 4.793 2.052 -3.388 1.00 97.88 85 ALA A C 1
ATOM 629 O O . ALA A 1 85 ? 3.718 1.886 -2.832 1.00 97.88 85 ALA A O 1
ATOM 630 N N . THR A 1 86 ? 5.921 2.154 -2.683 1.00 97.50 86 THR A N 1
ATOM 631 C CA . THR A 1 86 ? 5.978 1.883 -1.232 1.00 97.50 86 THR A CA 1
ATOM 632 C C . THR A 1 86 ? 5.529 3.050 -0.347 1.00 97.50 86 THR A C 1
ATOM 634 O O . THR A 1 86 ? 5.505 2.914 0.870 1.00 97.50 86 THR A O 1
ATOM 637 N N . LEU A 1 87 ? 5.262 4.240 -0.901 1.00 97.06 87 LEU A N 1
ATOM 638 C CA . LEU A 1 87 ? 5.075 5.454 -0.089 1.00 97.06 87 LEU A CA 1
ATOM 639 C C . LEU A 1 87 ? 3.894 5.353 0.886 1.00 97.06 87 LEU A C 1
ATOM 641 O O . LEU A 1 87 ? 4.012 5.790 2.027 1.00 97.06 87 LEU A O 1
ATOM 645 N N . SER A 1 88 ? 2.766 4.817 0.425 1.00 97.25 88 SER A N 1
ATOM 646 C CA . SER A 1 88 ? 1.549 4.651 1.223 1.00 97.25 88 SER A CA 1
ATOM 647 C C . SER A 1 88 ? 1.709 3.573 2.296 1.00 97.25 88 SER A C 1
ATOM 649 O O . SER A 1 88 ? 1.341 3.808 3.439 1.00 97.25 88 SER A O 1
ATOM 651 N N . TRP A 1 89 ? 2.343 2.451 1.956 1.00 97.69 89 TRP A N 1
ATOM 652 C CA . TRP A 1 89 ? 2.647 1.349 2.876 1.00 97.69 89 TRP A CA 1
ATOM 653 C C . TRP A 1 89 ? 3.577 1.783 4.015 1.00 97.69 89 TRP A C 1
ATOM 655 O O . TRP A 1 89 ? 3.298 1.528 5.176 1.00 97.69 89 TRP A O 1
ATOM 665 N N . LYS A 1 90 ? 4.597 2.596 3.717 1.00 96.31 90 LYS A N 1
ATOM 666 C CA . LYS A 1 90 ? 5.452 3.194 4.759 1.00 96.31 90 LYS A CA 1
ATOM 667 C C . LYS A 1 90 ? 4.737 4.209 5.644 1.00 96.31 90 LYS A C 1
ATOM 669 O O . LYS A 1 90 ? 5.178 4.485 6.756 1.00 96.31 90 LYS A O 1
ATOM 674 N N . ALA A 1 91 ? 3.688 4.851 5.130 1.00 95.38 91 ALA A N 1
ATOM 675 C CA . ALA A 1 91 ? 2.862 5.741 5.937 1.00 95.38 91 ALA A CA 1
ATOM 676 C C . ALA A 1 91 ? 1.929 4.942 6.861 1.00 95.38 91 ALA A C 1
ATOM 678 O O . ALA A 1 91 ? 1.743 5.354 8.000 1.00 95.38 91 ALA A O 1
ATOM 679 N N . LEU A 1 92 ? 1.404 3.807 6.385 1.00 95.38 92 LEU A N 1
ATOM 680 C CA . LEU A 1 92 ? 0.654 2.833 7.180 1.00 95.38 92 LEU A CA 1
ATOM 681 C C . LEU A 1 92 ? 1.500 2.291 8.341 1.00 95.38 92 LEU A C 1
ATOM 683 O O . LEU A 1 92 ? 1.077 2.423 9.482 1.00 95.38 92 LEU A O 1
ATOM 687 N N . GLU A 1 93 ? 2.700 1.766 8.066 1.00 94.44 93 GLU A N 1
ATOM 688 C CA . GLU A 1 93 ? 3.623 1.246 9.094 1.00 94.44 93 GLU A CA 1
ATOM 689 C C . GLU A 1 93 ? 3.830 2.267 10.219 1.00 94.44 93 GLU A C 1
ATOM 691 O O . GLU A 1 93 ? 3.605 1.980 11.389 1.00 94.44 93 GLU A O 1
ATOM 696 N N . LYS A 1 94 ? 4.157 3.511 9.851 1.00 92.75 94 LYS A N 1
ATOM 697 C CA . LYS A 1 94 ? 4.356 4.596 10.819 1.00 92.75 94 LYS A CA 1
ATOM 698 C C . LYS A 1 94 ? 3.107 4.956 11.613 1.00 92.75 94 LYS A C 1
ATOM 700 O O . LYS A 1 94 ? 3.236 5.388 12.752 1.00 92.75 94 LYS A O 1
ATOM 705 N N . ALA A 1 95 ? 1.927 4.874 11.002 1.00 90.56 95 ALA A N 1
ATOM 706 C CA . ALA A 1 95 ? 0.677 5.152 11.698 1.00 90.56 95 ALA A CA 1
ATOM 707 C C . ALA A 1 95 ? 0.396 4.066 12.748 1.00 90.56 95 ALA A C 1
ATOM 709 O O . ALA A 1 95 ? 0.102 4.390 13.893 1.00 90.56 95 ALA A O 1
ATOM 710 N N . LEU A 1 96 ? 0.595 2.797 12.383 1.00 89.00 96 LEU A N 1
ATOM 711 C CA . LEU A 1 96 ? 0.406 1.651 13.275 1.00 89.00 96 LEU A CA 1
ATOM 712 C C . LEU A 1 96 ? 1.446 1.596 14.405 1.00 89.00 96 LEU A C 1
ATOM 714 O O . LEU A 1 96 ? 1.109 1.235 15.528 1.00 89.00 96 LEU A O 1
ATOM 718 N N . GLU A 1 97 ? 2.692 2.002 14.145 1.00 84.31 97 GLU A N 1
ATOM 719 C CA . GLU A 1 97 ? 3.715 2.159 15.188 1.00 84.31 97 GLU A CA 1
ATOM 720 C C . GLU A 1 97 ? 3.381 3.291 16.171 1.00 84.31 97 GLU A C 1
ATOM 722 O O . GLU A 1 97 ? 3.694 3.186 17.354 1.00 84.31 97 GLU A O 1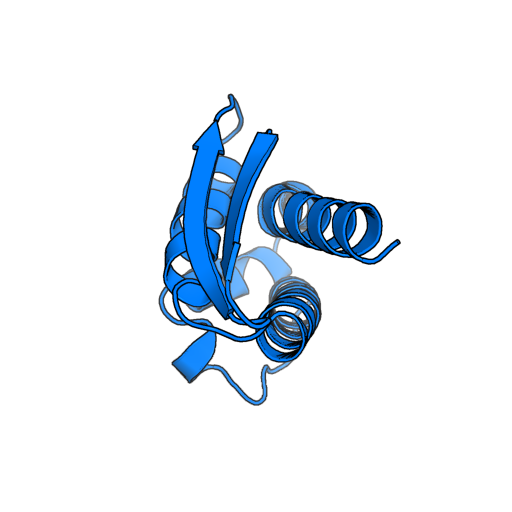
ATOM 727 N N . ALA A 1 98 ? 2.762 4.378 15.695 1.00 73.69 98 ALA A N 1
ATOM 728 C CA . ALA A 1 98 ? 2.424 5.535 16.522 1.00 73.69 98 ALA A CA 1
ATOM 729 C C . ALA A 1 98 ? 1.195 5.296 17.415 1.00 73.69 98 ALA A C 1
ATOM 731 O O . ALA A 1 98 ? 1.196 5.755 18.554 1.00 73.69 98 ALA A O 1
ATOM 732 N N . ASP A 1 99 ? 0.186 4.571 16.923 1.00 60.25 99 ASP A N 1
ATOM 733 C CA . ASP A 1 99 ? -1.024 4.222 17.687 1.00 60.25 99 ASP A CA 1
ATOM 734 C C . ASP A 1 99 ? -0.823 2.994 18.610 1.00 60.25 99 ASP A C 1
ATOM 736 O O . ASP A 1 99 ? -1.669 2.700 19.454 1.00 60.25 99 ASP A O 1
ATOM 740 N N . GLY A 1 100 ? 0.307 2.285 18.482 1.00 51.69 100 GLY A N 1
ATOM 741 C CA . GLY A 1 100 ? 0.699 1.134 19.308 1.00 51.69 100 GLY A CA 1
ATOM 742 C C . GLY A 1 100 ? 1.409 1.459 20.638 1.00 51.69 100 GLY A C 1
ATOM 743 O O . GLY A 1 100 ? 1.918 0.538 21.282 1.00 51.69 100 GLY A O 1
ATOM 744 N N . THR A 1 101 ? 1.456 2.733 21.058 1.00 38.91 101 THR A N 1
ATOM 745 C CA . THR A 1 101 ? 2.041 3.225 22.333 1.00 38.91 101 THR A CA 1
ATOM 746 C C . THR A 1 101 ? 1.155 4.262 23.001 1.00 38.91 101 THR A C 1
ATOM 748 O O . THR A 1 101 ? 1.111 4.261 24.253 1.00 38.91 101 THR A O 1
#

Nearest PDB structures (foldseek):
  1su0-assembly1_B  TM=9.732E-01  e=6.606E-08  Streptococcus pyogenes
  6jzw-assembly2_B  TM=9.488E-01  e=1.450E-07  Bacillus subtilis subsp. subtilis str. 168
  5xt6-assembly1_C  TM=9.574E-01  e=5.585E-07  Bacillus subtilis subsp. subtilis str. 168
  6a6g-assembly1_D  TM=9.344E-01  e=9.259E-07  Fervidobacterium islandicum
  6a6g-assembly1_C  TM=9.443E-01  e=2.150E-06  Fervidobacterium islandicum